Protein AF-A0A0G3ICX9-F1 (afdb_monomer_lite)

Secondary structure (DSSP, 8-state):
--GGGSHHHHHHHHHHHHHHHS-HHHHHHHHHHHHHHHHHHS-HHHHHHHHHHHHHHTPPP-HHHHHHHHS---------------THHHHHHHHHH--

Sequence (99 aa):
MGQFYIGANTYRRTWERLEAQLTQRQACKTMVGLLELAGHHGVEALLAERLDALLAAGELPDLKQLCNEFAPRQALCPEVVVEMPPVALYDELLDKVAA

pLDDT: mean 75.46, std 11.87, range [42.69, 88.75]

Foldseek 3Di:
DPLVVQLVVLLVLLLVLCVVPHDPVRSVVLSVLLVVLCPPPVCSSVSSVVSVVCVVVVHHDDSVVSCVVSPPPPPVPPPPPDDDDDPVVVVVVVVVVVD

Structure (mmCIF, N/CA/C/O backbone):
data_A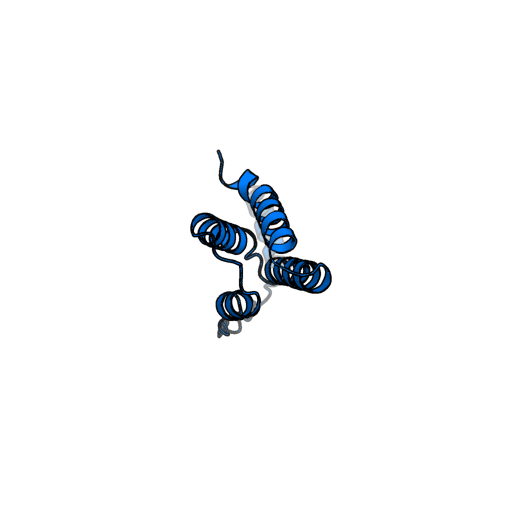F-A0A0G3ICX9-F1
#
_entry.id   AF-A0A0G3ICX9-F1
#
loop_
_atom_site.group_PDB
_atom_site.id
_atom_site.type_symbol
_atom_site.label_atom_id
_atom_site.label_alt_id
_atom_site.label_comp_id
_atom_site.label_asym_id
_atom_site.label_entity_id
_atom_site.label_seq_id
_atom_site.pdbx_PDB_ins_code
_atom_site.Cartn_x
_atom_site.Cartn_y
_atom_site.Cartn_z
_atom_site.occupancy
_atom_site.B_iso_or_equiv
_atom_site.auth_seq_id
_atom_site.auth_comp_id
_atom_site.auth_asym_id
_atom_site.auth_atom_id
_atom_site.pdbx_PDB_model_num
ATOM 1 N N . MET A 1 1 ? -6.354 16.506 -19.429 1.00 42.69 1 MET A N 1
ATOM 2 C CA . MET A 1 1 ? -5.607 17.296 -18.423 1.00 42.69 1 MET A CA 1
ATOM 3 C C . MET A 1 1 ? -6.285 17.080 -17.074 1.00 42.69 1 MET A C 1
ATOM 5 O O . MET A 1 1 ? -7.300 17.708 -16.835 1.00 42.69 1 MET A O 1
ATOM 9 N N . GLY A 1 2 ? -5.850 16.123 -16.247 1.00 52.09 2 GLY A N 1
ATOM 10 C CA . GLY A 1 2 ? -6.558 15.859 -14.978 1.00 52.09 2 GLY A CA 1
ATOM 11 C C . GLY A 1 2 ? -6.083 14.649 -14.176 1.00 52.09 2 GLY A C 1
ATOM 12 O O . GLY A 1 2 ? -6.247 14.639 -12.968 1.00 52.09 2 GLY A O 1
ATOM 13 N N . GLN A 1 3 ? -5.429 13.674 -14.810 1.00 46.56 3 GLN A N 1
ATOM 14 C CA . GLN A 1 3 ? -5.009 12.431 -14.142 1.00 46.56 3 GLN A CA 1
ATOM 15 C C . GLN A 1 3 ? -3.748 12.611 -13.265 1.00 46.56 3 GLN A C 1
ATOM 17 O O . GLN A 1 3 ? -3.589 11.939 -12.257 1.00 46.56 3 GLN A O 1
ATOM 22 N N . PHE A 1 4 ? -2.877 13.578 -13.583 1.00 48.62 4 PHE A N 1
ATOM 23 C CA . PHE A 1 4 ? -1.599 13.781 -12.879 1.00 48.62 4 PHE A CA 1
ATOM 24 C C . PHE A 1 4 ? -1.690 14.574 -11.560 1.00 48.62 4 PHE A C 1
ATOM 26 O O . PHE A 1 4 ? -0.715 14.613 -10.820 1.00 48.62 4 PHE A O 1
ATOM 33 N N . TYR A 1 5 ? -2.829 15.205 -11.241 1.00 50.84 5 TYR A N 1
ATOM 34 C CA . TYR A 1 5 ? -2.988 16.000 -10.005 1.00 50.84 5 TYR A CA 1
ATOM 35 C C . TYR A 1 5 ? -3.783 15.271 -8.906 1.00 50.84 5 TYR A C 1
ATOM 37 O O . TYR A 1 5 ? -4.007 15.814 -7.825 1.00 50.84 5 TYR A O 1
ATOM 45 N N . ILE A 1 6 ? -4.232 14.042 -9.180 1.00 56.72 6 ILE A N 1
ATOM 46 C CA . ILE A 1 6 ? -5.112 13.284 -8.283 1.00 56.72 6 ILE A CA 1
ATOM 47 C C . ILE A 1 6 ? -4.301 12.587 -7.181 1.00 56.72 6 ILE A C 1
ATOM 49 O O . ILE A 1 6 ? -4.680 12.681 -6.018 1.00 56.72 6 ILE A O 1
ATOM 53 N N . GLY A 1 7 ? -3.119 12.043 -7.501 1.00 56.72 7 GLY A N 1
ATOM 54 C CA . GLY A 1 7 ? -2.313 11.240 -6.569 1.00 56.72 7 GLY A CA 1
ATOM 55 C C . GLY A 1 7 ? -2.065 11.895 -5.203 1.00 56.72 7 GLY A C 1
ATOM 56 O O . GLY A 1 7 ? -2.405 11.321 -4.172 1.00 56.72 7 GLY A O 1
ATOM 57 N N . ALA A 1 8 ? -1.564 13.136 -5.165 1.00 63.44 8 ALA A N 1
ATOM 58 C CA . ALA A 1 8 ? -1.279 13.827 -3.900 1.00 63.44 8 ALA A CA 1
ATOM 59 C C . ALA A 1 8 ? -2.541 14.131 -3.062 1.00 63.44 8 ALA A C 1
ATOM 61 O O . ALA A 1 8 ? -2.483 14.168 -1.831 1.00 63.44 8 ALA A O 1
ATOM 62 N N . ASN A 1 9 ? -3.695 14.342 -3.705 1.00 74.38 9 ASN A N 1
ATOM 63 C CA . ASN A 1 9 ? -4.954 14.609 -3.006 1.00 74.38 9 ASN A CA 1
ATOM 64 C C . ASN A 1 9 ? -5.534 13.324 -2.400 1.00 74.38 9 ASN A C 1
ATOM 66 O O . ASN A 1 9 ? -6.059 13.354 -1.286 1.00 74.38 9 ASN A O 1
ATOM 70 N N . THR A 1 10 ? -5.384 12.201 -3.098 1.00 80.75 10 THR A N 1
ATOM 71 C CA . THR A 1 10 ? -5.866 10.890 -2.659 1.00 80.75 10 THR A CA 1
ATOM 72 C C . THR A 1 10 ? -5.173 10.441 -1.378 1.00 80.75 10 THR A C 1
ATOM 74 O O . THR A 1 10 ? -5.848 10.144 -0.397 1.00 80.75 10 THR A O 1
ATOM 77 N N . TYR A 1 11 ? -3.838 10.506 -1.311 1.00 82.19 11 TYR A N 1
ATOM 78 C CA . TYR A 1 11 ? -3.092 10.159 -0.092 1.00 82.19 11 TYR A CA 1
ATOM 79 C C . TYR A 1 11 ? -3.479 11.030 1.111 1.00 82.19 11 TYR A C 1
ATOM 81 O O . TYR A 1 11 ? -3.635 10.518 2.222 1.00 82.19 11 TYR A O 1
ATOM 89 N N . ARG A 1 12 ? -3.707 12.331 0.895 1.00 83.75 12 ARG A N 1
ATOM 90 C CA . ARG A 1 12 ? -4.179 13.241 1.949 1.00 83.75 12 ARG A CA 1
ATOM 91 C C . ARG A 1 12 ? -5.571 12.852 2.461 1.00 83.75 12 ARG A C 1
ATOM 93 O O . ARG A 1 12 ? -5.775 12.791 3.668 1.00 83.75 12 ARG A O 1
ATOM 100 N N . ARG A 1 13 ? -6.518 12.551 1.565 1.00 84.75 13 ARG A N 1
ATOM 101 C CA . ARG A 1 13 ? -7.872 12.102 1.944 1.00 84.75 13 ARG A CA 1
ATOM 102 C C . ARG A 1 13 ? -7.848 10.756 2.666 1.00 84.75 13 ARG A C 1
ATOM 104 O O . ARG A 1 13 ? -8.601 10.554 3.617 1.00 84.75 13 ARG A O 1
ATOM 111 N N . THR A 1 14 ? -6.969 9.854 2.238 1.00 86.31 14 THR A N 1
ATOM 112 C CA . THR A 1 14 ? -6.731 8.579 2.919 1.00 86.31 14 THR A CA 1
ATOM 113 C C . THR A 1 14 ? -6.253 8.806 4.348 1.00 86.31 14 THR A C 1
ATOM 115 O O . THR A 1 14 ? -6.809 8.212 5.269 1.00 86.31 14 THR A O 1
ATOM 118 N N . TRP A 1 15 ? -5.290 9.709 4.557 1.00 86.19 15 TRP A N 1
ATOM 119 C CA . TRP A 1 15 ? -4.822 10.071 5.895 1.00 86.19 15 TRP A CA 1
ATOM 120 C C . TRP A 1 15 ? -5.953 10.595 6.791 1.00 86.19 15 TRP A C 1
ATOM 122 O O . TRP A 1 15 ? -6.134 10.080 7.891 1.00 86.19 15 TRP A O 1
ATOM 132 N N . GLU A 1 16 ? -6.765 11.536 6.298 1.00 87.38 16 GLU A N 1
ATOM 133 C CA . GLU A 1 16 ? -7.904 12.097 7.049 1.00 87.38 16 GLU A CA 1
ATOM 134 C C . GLU A 1 16 ? -8.892 11.006 7.506 1.00 87.38 16 GLU A C 1
ATOM 136 O O . GLU A 1 16 ? -9.411 11.043 8.621 1.00 87.38 16 GLU A O 1
ATOM 141 N N . ARG A 1 17 ? -9.130 9.986 6.670 1.00 85.50 17 ARG A N 1
ATOM 142 C CA . ARG A 1 17 ? -9.993 8.845 7.021 1.00 85.50 17 ARG A CA 1
ATOM 143 C C . ARG A 1 17 ? -9.350 7.893 8.024 1.00 85.50 17 ARG A C 1
ATOM 145 O O . ARG A 1 17 ? -10.057 7.373 8.887 1.00 85.50 17 ARG A O 1
ATOM 152 N N . LEU A 1 18 ? -8.045 7.655 7.909 1.00 86.50 18 LEU A N 1
ATOM 153 C CA . LEU A 1 18 ? -7.303 6.811 8.844 1.00 86.50 18 LEU A CA 1
ATOM 154 C C . LEU A 1 18 ? -7.238 7.459 10.230 1.00 86.50 18 LEU A C 1
ATOM 156 O O . LEU A 1 18 ? -7.484 6.776 11.218 1.00 86.50 18 LEU A O 1
ATOM 160 N N . GLU A 1 19 ? -6.974 8.762 10.305 1.00 88.50 19 GLU A N 1
ATOM 161 C CA . GLU A 1 19 ? -6.944 9.523 11.560 1.00 88.50 19 GLU A CA 1
ATOM 162 C C . GLU A 1 19 ? -8.316 9.548 12.252 1.00 88.50 19 GLU A C 1
ATOM 164 O O . GLU A 1 19 ? -8.398 9.420 13.471 1.00 88.50 19 GLU A O 1
ATOM 169 N N . ALA A 1 20 ? -9.406 9.637 11.480 1.00 86.69 20 ALA A N 1
ATOM 170 C CA . ALA A 1 20 ? -10.763 9.637 12.025 1.00 86.69 20 ALA A CA 1
ATOM 171 C C . ALA A 1 20 ? -11.223 8.273 12.578 1.00 86.69 20 ALA A C 1
ATOM 173 O O . ALA A 1 20 ? -12.103 8.236 13.439 1.00 86.69 20 ALA A O 1
ATOM 174 N N . GLN A 1 21 ? -10.687 7.156 12.071 1.00 84.25 21 GLN A N 1
ATOM 175 C CA . GLN A 1 21 ? -11.183 5.807 12.394 1.00 84.25 21 GLN A CA 1
ATOM 176 C C . GLN A 1 21 ? -10.200 4.935 13.183 1.00 84.25 21 GLN A C 1
ATOM 178 O O . GLN A 1 21 ? -10.617 3.951 13.796 1.00 84.25 21 GLN A O 1
ATOM 183 N N . LEU A 1 22 ? -8.908 5.259 13.176 1.00 85.75 22 LEU A N 1
ATOM 184 C CA . LEU A 1 22 ? -7.863 4.463 13.812 1.00 85.75 22 LEU A CA 1
ATOM 185 C C . LEU A 1 22 ? -7.130 5.255 14.892 1.00 85.75 22 LEU A C 1
ATOM 187 O O . LEU A 1 22 ? -7.109 6.479 14.922 1.00 85.75 22 LEU A O 1
ATOM 191 N N . THR A 1 23 ? -6.449 4.528 15.775 1.00 88.75 23 THR A N 1
ATOM 192 C CA . THR A 1 23 ? -5.499 5.154 16.703 1.00 88.75 23 THR A CA 1
ATOM 193 C C . THR A 1 23 ? -4.292 5.710 15.943 1.00 88.75 23 THR A C 1
ATOM 195 O O . THR A 1 23 ? -3.869 5.126 14.944 1.00 88.75 23 THR A O 1
ATOM 198 N N . GLN A 1 24 ? -3.656 6.765 16.464 1.00 86.62 24 GLN A N 1
ATOM 199 C CA . GLN A 1 24 ? -2.489 7.409 15.834 1.00 86.62 24 GLN A CA 1
ATOM 200 C C . GLN A 1 24 ? -1.407 6.412 15.392 1.00 86.62 24 GLN A C 1
ATOM 202 O O . GLN A 1 24 ? -0.856 6.501 14.298 1.00 86.62 24 GLN A O 1
ATOM 207 N N . ARG A 1 25 ? -1.121 5.406 16.229 1.00 87.19 25 ARG A N 1
ATOM 208 C CA . ARG A 1 25 ? -0.124 4.370 15.929 1.00 87.19 25 ARG A CA 1
ATOM 209 C C . ARG A 1 25 ? -0.518 3.511 14.725 1.00 87.19 25 ARG A C 1
ATOM 211 O O . ARG A 1 25 ? 0.348 3.141 13.936 1.00 87.19 25 ARG A O 1
ATOM 218 N N . GLN A 1 26 ? -1.796 3.161 14.610 1.00 84.31 26 GLN A N 1
ATOM 219 C CA . GLN A 1 26 ? -2.313 2.370 13.495 1.00 84.31 26 GLN A CA 1
ATOM 220 C C . GLN A 1 26 ? -2.378 3.210 12.218 1.00 84.31 26 GLN A C 1
ATOM 222 O O . GLN A 1 26 ? -1.884 2.748 11.195 1.00 84.31 26 GLN A O 1
ATOM 227 N N . ALA A 1 27 ? -2.874 4.449 12.293 1.00 86.38 27 ALA A N 1
ATOM 228 C CA . ALA A 1 27 ? -2.925 5.368 11.157 1.00 86.38 27 ALA A CA 1
ATOM 229 C C . ALA A 1 27 ? -1.531 5.607 10.553 1.00 86.38 27 ALA A C 1
ATOM 231 O O . ALA A 1 27 ? -1.340 5.397 9.355 1.00 86.38 27 ALA A O 1
ATOM 232 N N . CYS A 1 28 ? -0.527 5.930 11.382 1.00 87.81 28 CYS A N 1
ATOM 233 C CA . CYS A 1 28 ? 0.856 6.094 10.921 1.00 87.81 28 CYS A CA 1
ATOM 234 C C . CYS A 1 28 ? 1.405 4.820 10.271 1.00 87.81 28 CYS A C 1
ATOM 236 O O . CYS A 1 28 ? 2.026 4.889 9.214 1.00 87.81 28 CYS A O 1
ATOM 238 N N . LYS A 1 29 ? 1.174 3.649 10.881 1.00 87.19 29 LYS A N 1
ATOM 239 C CA . LYS A 1 29 ? 1.668 2.376 10.340 1.00 87.19 29 LYS A CA 1
ATOM 240 C C . LYS A 1 29 ? 1.046 2.062 8.978 1.00 87.19 29 LYS A C 1
ATOM 242 O O . LYS A 1 29 ? 1.763 1.640 8.076 1.00 87.19 29 LYS A O 1
ATOM 247 N N . THR A 1 30 ? -0.258 2.284 8.830 1.00 86.38 30 THR A N 1
ATOM 248 C CA . THR A 1 30 ? -0.959 2.093 7.557 1.00 86.38 30 THR A CA 1
ATOM 249 C C . THR A 1 30 ? -0.448 3.073 6.506 1.00 86.38 30 THR A C 1
ATOM 251 O O . THR A 1 30 ? -0.117 2.657 5.403 1.00 86.38 30 THR A O 1
ATOM 254 N N . MET A 1 31 ? -0.297 4.354 6.854 1.00 88.44 31 MET A N 1
ATOM 255 C CA . MET A 1 31 ? 0.182 5.374 5.918 1.00 88.44 31 MET A CA 1
ATOM 256 C C . MET A 1 31 ? 1.606 5.097 5.422 1.00 88.44 31 MET A C 1
ATOM 258 O O . MET A 1 31 ? 1.867 5.172 4.225 1.00 88.44 31 MET A O 1
ATOM 262 N N . VAL A 1 32 ? 2.524 4.732 6.322 1.00 88.12 32 VAL A N 1
ATOM 263 C CA . VAL A 1 32 ? 3.913 4.420 5.951 1.00 88.12 32 VAL A CA 1
ATOM 264 C C . VAL A 1 32 ? 3.982 3.197 5.042 1.00 88.12 32 VAL A C 1
ATOM 266 O O . VAL A 1 32 ? 4.688 3.241 4.041 1.00 88.12 32 VAL A O 1
ATOM 269 N N . GLY A 1 33 ? 3.223 2.136 5.330 1.00 85.88 33 GLY A N 1
ATOM 270 C CA . GLY A 1 33 ? 3.235 0.961 4.460 1.00 85.88 33 GLY A CA 1
ATOM 271 C C . GLY A 1 33 ? 2.580 1.212 3.088 1.00 85.88 33 GLY A C 1
ATOM 272 O O . GLY A 1 33 ? 2.983 0.594 2.109 1.00 85.88 33 GLY A O 1
ATOM 273 N N . LEU A 1 34 ? 1.622 2.145 2.976 1.00 85.06 34 LEU A N 1
ATOM 274 C CA . LEU A 1 34 ? 1.102 2.588 1.671 1.00 85.06 34 LEU A CA 1
ATOM 275 C C . LEU A 1 34 ? 2.187 3.300 0.848 1.00 85.06 34 LEU A C 1
ATOM 277 O O . LEU A 1 34 ? 2.312 3.048 -0.348 1.00 85.06 34 LEU A O 1
ATOM 281 N N . LEU A 1 35 ? 2.987 4.161 1.487 1.00 85.31 35 LEU A N 1
ATOM 282 C CA . LEU A 1 35 ? 4.106 4.854 0.837 1.00 85.31 35 LEU A CA 1
ATOM 283 C C . LEU A 1 35 ? 5.229 3.887 0.438 1.00 85.31 35 LEU A C 1
ATOM 285 O O . LEU A 1 35 ? 5.790 4.008 -0.648 1.00 85.31 35 LEU A O 1
ATOM 289 N N . GLU A 1 36 ? 5.530 2.904 1.287 1.00 84.19 36 GLU A N 1
ATOM 290 C CA . GLU A 1 36 ? 6.472 1.824 0.976 1.00 84.19 36 GLU A CA 1
ATOM 291 C C . GLU A 1 36 ? 6.004 1.029 -0.254 1.00 84.19 36 GLU A C 1
ATOM 293 O O . GLU A 1 36 ? 6.769 0.838 -1.198 1.00 84.19 36 GLU A O 1
ATOM 298 N N . LEU A 1 37 ? 4.720 0.655 -0.307 1.00 81.94 37 LEU A N 1
ATOM 299 C CA . LEU A 1 37 ? 4.142 -0.070 -1.441 1.00 81.94 37 LEU A CA 1
ATOM 300 C C . LEU A 1 37 ? 4.216 0.728 -2.753 1.00 81.94 37 LEU A C 1
ATOM 302 O O . LEU A 1 37 ? 4.539 0.163 -3.800 1.00 81.94 37 LEU A O 1
ATOM 306 N N . ALA A 1 38 ? 3.969 2.041 -2.700 1.00 81.31 38 ALA A N 1
ATOM 307 C CA . ALA A 1 38 ? 4.096 2.925 -3.858 1.00 81.31 38 ALA A CA 1
ATOM 308 C C . ALA A 1 38 ? 5.535 2.956 -4.414 1.00 81.31 38 ALA A C 1
ATOM 310 O O . ALA A 1 38 ? 5.730 2.974 -5.632 1.00 81.31 38 ALA A O 1
ATOM 311 N N . GLY A 1 39 ? 6.536 2.920 -3.525 1.00 72.81 39 GLY A N 1
ATOM 312 C CA . GLY A 1 39 ? 7.954 3.028 -3.875 1.00 72.81 39 GLY A CA 1
ATOM 313 C C . GLY A 1 39 ? 8.586 1.768 -4.477 1.00 72.81 39 GLY A C 1
ATOM 314 O O . GLY A 1 39 ? 9.590 1.875 -5.175 1.00 72.81 39 GLY A O 1
ATOM 315 N N . HIS A 1 40 ? 8.020 0.580 -4.251 1.00 69.81 40 HIS A N 1
ATOM 316 C CA . HIS A 1 40 ? 8.665 -0.682 -4.643 1.00 69.81 40 HIS A CA 1
ATOM 317 C C . HIS A 1 40 ? 8.535 -1.050 -6.133 1.00 69.81 40 HIS A C 1
ATOM 319 O O . HIS A 1 40 ? 9.413 -1.727 -6.665 1.00 69.81 40 HIS A O 1
ATOM 325 N N . HIS A 1 41 ? 7.471 -0.628 -6.826 1.00 62.44 41 HIS A N 1
ATOM 326 C CA . HIS A 1 41 ? 7.180 -1.120 -8.187 1.00 62.44 41 HIS A CA 1
ATOM 327 C C . HIS A 1 41 ? 6.708 -0.049 -9.182 1.00 62.44 41 HIS A C 1
ATOM 329 O O . HIS A 1 41 ? 6.209 -0.394 -10.251 1.00 62.44 41 HIS A O 1
ATOM 335 N N . GLY A 1 42 ? 6.819 1.244 -8.852 1.00 66.31 42 GLY A N 1
ATOM 336 C CA . GLY A 1 42 ? 6.286 2.312 -9.713 1.00 66.31 42 GLY A CA 1
ATOM 337 C C . GLY A 1 42 ? 4.765 2.223 -9.910 1.00 66.31 42 GLY A C 1
ATOM 338 O O . GLY A 1 42 ? 4.220 2.781 -10.857 1.00 66.31 42 GLY A O 1
ATOM 339 N N . VAL A 1 43 ? 4.072 1.516 -9.011 1.00 72.81 43 VAL A N 1
ATOM 340 C CA . VAL A 1 43 ? 2.616 1.299 -9.020 1.00 72.81 43 VAL A CA 1
ATOM 341 C C . VAL A 1 43 ? 1.850 2.449 -8.364 1.00 72.81 43 VAL A C 1
ATOM 343 O O . VAL A 1 43 ? 0.668 2.313 -8.080 1.00 72.81 43 VAL A O 1
ATOM 346 N N . GLU A 1 44 ? 2.498 3.590 -8.129 1.00 78.38 44 GLU A N 1
ATOM 347 C CA . GLU A 1 44 ? 1.938 4.741 -7.413 1.00 78.38 44 GLU A CA 1
ATOM 348 C C . GLU A 1 44 ? 0.609 5.223 -8.008 1.00 78.38 44 GLU A C 1
ATOM 350 O O . GLU A 1 44 ? -0.344 5.458 -7.267 1.00 78.38 44 GLU A O 1
ATOM 355 N N . ALA A 1 45 ? 0.525 5.321 -9.338 1.00 77.50 45 ALA A N 1
ATOM 356 C CA . ALA A 1 45 ? -0.693 5.748 -10.022 1.00 77.50 45 ALA A CA 1
ATOM 357 C C . ALA A 1 45 ? -1.833 4.731 -9.849 1.00 77.50 45 ALA A C 1
ATOM 359 O O . ALA A 1 45 ? -2.948 5.104 -9.497 1.00 77.50 45 ALA A O 1
ATOM 360 N N . LEU A 1 46 ? -1.535 3.439 -10.016 1.00 79.81 46 LEU A N 1
ATOM 361 C CA . LEU A 1 46 ? -2.517 2.365 -9.850 1.00 79.81 46 LEU A CA 1
ATOM 362 C C . LEU A 1 46 ? -2.979 2.248 -8.387 1.00 79.81 46 LEU A C 1
ATOM 364 O O . LEU A 1 46 ? -4.158 2.028 -8.117 1.00 79.81 46 LEU A O 1
ATOM 368 N N . LEU A 1 47 ? -2.061 2.432 -7.436 1.00 83.56 47 LEU A N 1
ATOM 369 C CA . LEU A 1 47 ? -2.367 2.459 -6.010 1.00 83.56 47 LEU A CA 1
ATOM 370 C C . LEU A 1 47 ? -3.249 3.660 -5.653 1.00 83.56 47 LEU A C 1
ATOM 372 O O . LEU A 1 47 ? -4.216 3.492 -4.913 1.00 83.56 47 LEU A O 1
ATOM 376 N N . ALA A 1 48 ? -2.971 4.844 -6.206 1.00 83.06 48 ALA A N 1
ATOM 377 C CA . ALA A 1 48 ? -3.815 6.021 -6.021 1.00 83.06 48 ALA A CA 1
ATOM 378 C C . ALA A 1 48 ? -5.236 5.788 -6.563 1.00 83.06 48 ALA A C 1
ATOM 380 O O . ALA A 1 48 ? -6.201 6.026 -5.842 1.00 83.06 48 ALA A O 1
ATOM 381 N N . GLU A 1 49 ? -5.387 5.228 -7.767 1.00 83.19 49 GLU A N 1
ATOM 382 C CA . GLU A 1 49 ? -6.709 4.894 -8.322 1.00 83.19 49 GLU A CA 1
ATOM 383 C C . GLU A 1 49 ? -7.479 3.897 -7.441 1.00 83.19 49 GLU A C 1
ATOM 385 O O . GLU A 1 49 ? -8.676 4.069 -7.185 1.00 83.19 49 GLU A O 1
ATOM 390 N N . ARG A 1 50 ? -6.797 2.866 -6.924 1.00 84.75 50 ARG A N 1
ATOM 391 C CA . ARG A 1 50 ? -7.405 1.901 -5.997 1.00 84.75 50 ARG A CA 1
ATOM 392 C C . ARG A 1 50 ? -7.838 2.552 -4.687 1.00 84.75 50 ARG A C 1
ATOM 394 O O . ARG A 1 50 ? -8.937 2.274 -4.209 1.00 84.75 50 ARG A O 1
ATOM 401 N N . LEU A 1 51 ? -7.001 3.420 -4.122 1.00 85.44 51 LEU A N 1
ATOM 402 C CA . LEU A 1 51 ? -7.330 4.171 -2.913 1.00 85.44 51 LEU A CA 1
ATOM 403 C C . LEU A 1 51 ? -8.534 5.092 -3.137 1.00 85.44 51 LEU A C 1
ATOM 405 O O . LEU A 1 51 ? -9.423 5.124 -2.290 1.00 85.44 51 LEU A O 1
ATOM 409 N N . ASP A 1 52 ? -8.624 5.776 -4.277 1.00 84.44 52 ASP A N 1
ATOM 410 C CA . ASP A 1 52 ? -9.786 6.608 -4.604 1.00 84.44 52 ASP A CA 1
ATOM 411 C C . ASP A 1 52 ? -11.077 5.793 -4.714 1.00 84.44 52 ASP A C 1
ATOM 413 O O . ASP A 1 52 ? -12.115 6.221 -4.206 1.00 84.44 52 ASP A O 1
ATOM 417 N N . ALA A 1 53 ? -11.022 4.603 -5.317 1.00 84.56 53 ALA A N 1
ATOM 418 C CA . ALA A 1 53 ? -12.176 3.710 -5.389 1.00 84.56 53 ALA A CA 1
ATOM 419 C C . ALA A 1 53 ? -12.644 3.258 -3.993 1.00 84.56 53 ALA A C 1
ATOM 421 O O . ALA A 1 53 ? -13.843 3.277 -3.709 1.00 84.56 53 ALA A O 1
ATOM 422 N N . LEU A 1 54 ? -11.708 2.913 -3.102 1.00 85.31 54 LEU A N 1
ATOM 423 C CA . LEU A 1 54 ? -12.011 2.545 -1.713 1.00 85.31 54 LEU A CA 1
ATOM 424 C C . LEU A 1 54 ? -12.600 3.726 -0.932 1.00 85.31 54 LEU A C 1
ATOM 426 O O . LEU A 1 54 ? -13.610 3.582 -0.243 1.00 85.31 54 LEU A O 1
ATOM 430 N N . LEU A 1 55 ? -12.024 4.919 -1.098 1.00 82.44 55 LEU A N 1
ATOM 431 C CA . LEU A 1 55 ? -12.536 6.144 -0.487 1.00 82.44 55 LEU A CA 1
ATOM 432 C C . LEU A 1 55 ? -13.938 6.502 -0.993 1.00 82.44 55 LEU A C 1
ATOM 434 O O . LEU A 1 55 ? -14.769 6.948 -0.198 1.00 82.44 55 LEU A O 1
ATOM 438 N N . ALA A 1 56 ? -14.217 6.293 -2.283 1.00 82.81 56 ALA A N 1
ATOM 439 C CA . ALA A 1 56 ? -15.542 6.485 -2.868 1.00 82.81 56 ALA A CA 1
ATOM 440 C C . ALA A 1 56 ? -16.566 5.471 -2.329 1.00 82.81 56 ALA A C 1
ATOM 442 O O . ALA A 1 56 ? -17.721 5.834 -2.115 1.00 82.81 56 ALA A O 1
ATOM 443 N N . ALA A 1 57 ? -16.137 4.236 -2.051 1.00 83.06 57 ALA A N 1
ATOM 444 C CA . ALA A 1 57 ? -16.948 3.216 -1.383 1.00 83.06 57 ALA A CA 1
ATOM 445 C C . ALA A 1 57 ? -17.119 3.468 0.131 1.00 83.06 57 ALA A C 1
ATOM 447 O O . ALA A 1 57 ? -17.972 2.856 0.769 1.00 83.06 57 ALA A O 1
ATOM 448 N N . GLY A 1 58 ? -16.341 4.390 0.712 1.00 79.75 58 GLY A N 1
ATOM 449 C CA . GLY A 1 58 ? -16.338 4.667 2.150 1.00 79.75 58 GLY A CA 1
ATOM 450 C C . G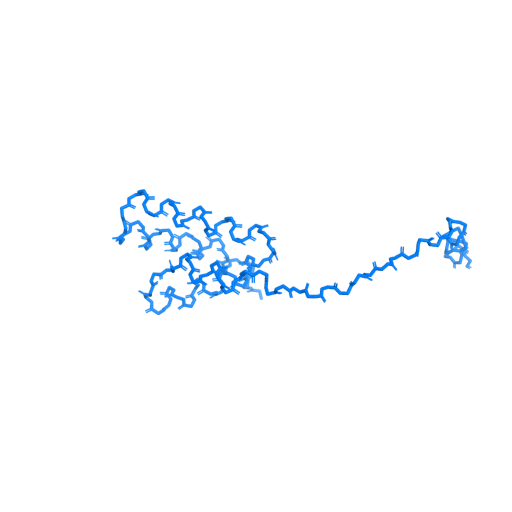LY A 1 58 ? -15.624 3.597 2.980 1.00 79.75 58 GLY A C 1
ATOM 451 O O . GLY A 1 58 ? -15.767 3.580 4.203 1.00 79.75 58 GLY A O 1
ATOM 452 N N . GLU A 1 59 ? -14.856 2.727 2.329 1.00 79.06 59 GLU A N 1
ATOM 453 C CA . GLU A 1 59 ? -14.109 1.646 2.958 1.00 79.06 59 GLU A CA 1
ATOM 454 C C . GLU A 1 59 ? -12.714 2.115 3.390 1.00 79.06 59 GLU A C 1
ATOM 456 O O . GLU A 1 59 ? -12.141 3.064 2.845 1.00 79.06 59 GLU A O 1
ATOM 461 N N . LEU A 1 60 ? -12.161 1.455 4.409 1.00 77.00 60 LEU A N 1
ATOM 462 C CA . LEU A 1 60 ? -10.796 1.709 4.856 1.00 77.00 60 LEU A CA 1
ATOM 463 C C . LEU A 1 60 ? -9.811 0.863 4.043 1.00 77.00 60 LEU A C 1
ATOM 465 O O . LEU A 1 60 ? -10.063 -0.323 3.832 1.00 77.00 60 LEU A O 1
ATOM 469 N N . PRO A 1 61 ? -8.663 1.426 3.637 1.00 77.12 61 PRO A N 1
ATOM 470 C CA . PRO A 1 61 ? -7.650 0.655 2.936 1.00 77.12 61 PRO A CA 1
ATOM 471 C C . PRO A 1 61 ? -7.002 -0.379 3.865 1.00 77.12 61 PRO A C 1
ATOM 473 O O . PRO A 1 61 ? -6.378 -0.025 4.869 1.00 77.12 61 PRO A O 1
ATOM 476 N N . ASP A 1 62 ? -7.123 -1.661 3.510 1.00 79.81 62 ASP A N 1
ATOM 477 C CA . ASP A 1 62 ? -6.408 -2.751 4.175 1.00 79.81 62 ASP A CA 1
ATOM 478 C C . ASP A 1 62 ? -5.017 -2.922 3.557 1.00 79.81 62 ASP A C 1
ATOM 480 O O . ASP A 1 62 ? -4.849 -3.381 2.424 1.00 79.81 62 ASP A O 1
ATOM 484 N N . LEU A 1 63 ? -4.001 -2.582 4.350 1.00 76.19 63 LEU A N 1
ATOM 485 C CA . LEU A 1 63 ? -2.604 -2.690 3.961 1.00 76.19 63 LEU A CA 1
ATOM 486 C C . LEU A 1 63 ? -2.206 -4.111 3.543 1.00 76.19 63 LEU A C 1
ATOM 488 O O . LEU A 1 63 ? -1.455 -4.274 2.590 1.00 76.19 63 LEU A O 1
AT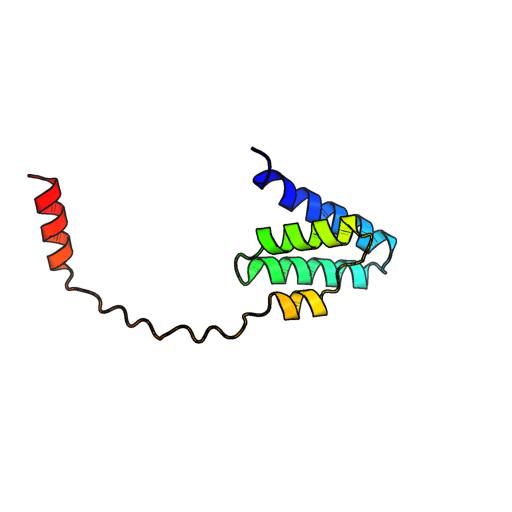OM 492 N N . LYS A 1 64 ? -2.695 -5.150 4.230 1.00 74.81 64 LYS A N 1
ATOM 493 C CA . LYS A 1 64 ? -2.341 -6.538 3.899 1.00 74.81 64 LYS A CA 1
ATOM 494 C C . LYS A 1 64 ? -2.936 -6.955 2.563 1.00 74.81 64 LYS A C 1
ATOM 496 O O . LYS A 1 64 ? -2.273 -7.649 1.795 1.00 74.81 64 LYS A O 1
ATOM 501 N N . GLN A 1 65 ? -4.172 -6.540 2.294 1.00 79.56 65 GLN A N 1
ATOM 502 C CA . GLN A 1 65 ? -4.836 -6.831 1.030 1.00 79.56 65 GLN A CA 1
ATOM 503 C C . GLN A 1 65 ? -4.141 -6.110 -0.127 1.00 79.56 65 GLN A C 1
ATOM 505 O O . GLN A 1 65 ? -3.829 -6.749 -1.128 1.00 79.56 65 GLN A O 1
ATOM 510 N N . LEU A 1 66 ? -3.819 -4.824 0.049 1.00 81.12 66 LEU A N 1
ATOM 511 C CA . LEU A 1 66 ? -3.074 -4.046 -0.941 1.00 81.12 66 LEU A CA 1
ATOM 512 C C . LEU A 1 66 ? -1.673 -4.633 -1.160 1.00 81.12 66 LEU A C 1
ATOM 514 O O . LEU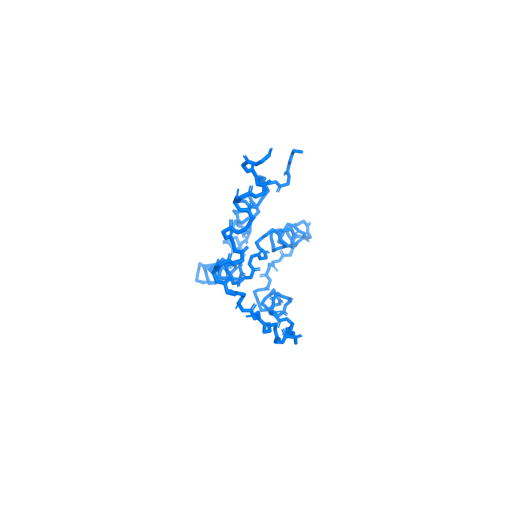 A 1 66 ? -1.287 -4.877 -2.296 1.00 81.12 66 LEU A O 1
ATOM 518 N N . CYS A 1 67 ? -0.939 -4.978 -0.100 1.00 74.19 67 CYS A N 1
ATOM 519 C CA . CYS A 1 67 ? 0.353 -5.649 -0.241 1.00 74.19 67 CYS A CA 1
ATOM 520 C C . CYS A 1 67 ? 0.250 -6.971 -1.010 1.00 74.19 67 CYS A C 1
ATOM 522 O O . CYS A 1 67 ? 1.132 -7.248 -1.807 1.00 74.19 67 CYS A O 1
ATOM 524 N N . ASN A 1 68 ? -0.800 -7.776 -0.815 1.00 76.88 68 ASN A N 1
ATOM 525 C CA . ASN A 1 68 ? -0.994 -9.014 -1.580 1.00 76.88 68 ASN A CA 1
ATOM 526 C C . ASN A 1 68 ? -1.395 -8.765 -3.042 1.00 76.88 68 ASN A C 1
ATOM 528 O O . ASN A 1 68 ? -1.005 -9.535 -3.915 1.00 76.88 68 ASN A O 1
ATOM 532 N N . GLU A 1 69 ? -2.190 -7.730 -3.311 1.00 78.69 69 GLU A N 1
ATOM 533 C CA . GLU A 1 69 ? -2.638 -7.388 -4.663 1.00 78.69 69 GLU A CA 1
ATOM 534 C C . GLU A 1 69 ? -1.498 -6.818 -5.514 1.00 78.69 69 GLU A C 1
ATOM 536 O O . GLU A 1 69 ? -1.334 -7.193 -6.674 1.00 78.69 69 GLU A O 1
ATOM 541 N N . PHE A 1 70 ? -0.700 -5.937 -4.912 1.00 74.06 70 PHE A N 1
ATOM 542 C CA . PHE A 1 70 ? 0.440 -5.274 -5.538 1.00 74.06 70 PHE A CA 1
ATOM 543 C C . PHE A 1 70 ? 1.759 -6.025 -5.334 1.00 74.06 70 PHE A C 1
ATOM 545 O O . PHE A 1 70 ? 2.780 -5.609 -5.886 1.00 74.06 70 PHE A O 1
ATOM 552 N N . ALA A 1 71 ? 1.762 -7.123 -4.566 1.00 67.56 71 ALA A N 1
ATOM 553 C CA . ALA A 1 71 ? 2.907 -8.017 -4.499 1.00 67.56 71 ALA A CA 1
ATOM 554 C C . ALA A 1 71 ? 3.271 -8.419 -5.928 1.00 67.56 71 ALA A C 1
ATOM 556 O O . ALA A 1 71 ? 2.374 -8.739 -6.717 1.00 67.56 71 ALA A O 1
ATOM 557 N N . PRO A 1 72 ? 4.567 -8.430 -6.277 1.00 60.69 72 PRO A N 1
ATOM 558 C CA . PRO A 1 72 ? 4.983 -8.868 -7.588 1.00 60.69 72 PRO A CA 1
ATOM 559 C C . PRO A 1 72 ? 4.498 -10.307 -7.736 1.00 60.69 72 PRO A C 1
ATOM 561 O O . PRO A 1 72 ? 5.024 -11.228 -7.106 1.00 60.69 72 PRO A O 1
ATOM 564 N N . ARG A 1 73 ? 3.449 -10.508 -8.545 1.00 55.81 73 ARG A N 1
ATOM 565 C CA . ARG A 1 73 ? 3.095 -11.829 -9.055 1.00 55.81 73 ARG A CA 1
ATOM 566 C C . ARG A 1 73 ? 4.358 -12.269 -9.751 1.00 55.81 73 ARG A C 1
ATOM 568 O O . ARG A 1 73 ? 4.630 -11.696 -10.797 1.00 55.81 73 ARG A O 1
ATOM 575 N N . GLN A 1 74 ? 5.118 -13.162 -9.105 1.00 52.91 74 GLN A N 1
ATOM 576 C CA . GLN A 1 74 ? 6.457 -13.599 -9.494 1.00 52.91 74 GLN A CA 1
ATOM 577 C C . GLN A 1 74 ? 6.513 -13.636 -11.008 1.00 52.91 74 GLN A C 1
ATOM 579 O O . GLN A 1 74 ? 6.006 -14.567 -11.640 1.00 52.91 74 GLN A O 1
ATOM 584 N N . ALA A 1 75 ? 6.999 -12.541 -11.587 1.00 51.66 75 ALA A N 1
ATOM 585 C CA . ALA A 1 75 ? 7.139 -12.478 -13.008 1.00 51.66 75 ALA A CA 1
ATOM 586 C C . ALA A 1 75 ? 8.278 -13.457 -13.207 1.00 51.66 75 ALA A C 1
ATOM 588 O O . ALA A 1 75 ? 9.389 -13.226 -12.726 1.00 51.66 75 ALA A O 1
ATOM 589 N N . LEU A 1 76 ? 7.971 -14.599 -13.818 1.00 53.06 76 LEU A N 1
ATOM 590 C CA . LEU A 1 76 ? 8.958 -15.409 -14.506 1.00 53.06 76 LEU A CA 1
ATOM 591 C C . LEU A 1 76 ? 9.504 -14.500 -15.611 1.00 53.06 76 LEU A C 1
ATOM 593 O O . LEU A 1 76 ? 9.123 -14.621 -16.771 1.00 53.06 76 LEU A O 1
ATOM 597 N N . CYS A 1 77 ? 10.273 -13.483 -15.222 1.00 52.22 77 CYS A N 1
ATOM 598 C CA . CYS A 1 77 ? 10.963 -12.604 -16.127 1.00 52.22 77 CYS A CA 1
ATOM 599 C C . CYS A 1 77 ? 11.923 -13.535 -16.850 1.00 52.22 77 CYS A C 1
ATOM 601 O O . CYS A 1 77 ? 12.770 -14.139 -16.181 1.00 52.22 77 CYS A O 1
ATOM 603 N N . PRO A 1 78 ? 11.759 -13.736 -18.167 1.00 63.31 78 PRO A N 1
ATOM 604 C CA . PRO A 1 78 ? 12.743 -14.497 -18.902 1.00 63.31 78 PRO A CA 1
ATOM 605 C C . PRO A 1 78 ? 14.084 -13.802 -18.685 1.00 63.31 78 PRO A C 1
ATOM 607 O O . PRO A 1 78 ? 14.162 -12.572 -18.690 1.00 63.31 78 PRO A O 1
ATOM 610 N N . GLU A 1 79 ? 15.118 -14.586 -18.420 1.00 63.34 79 GLU A N 1
ATOM 611 C CA . GLU A 1 79 ? 16.477 -14.083 -18.303 1.00 63.34 79 GLU A CA 1
ATOM 612 C C . GLU A 1 79 ? 16.866 -13.478 -19.658 1.00 63.34 79 GLU A C 1
ATOM 614 O O . GLU A 1 79 ? 17.190 -14.186 -20.611 1.00 63.34 79 GLU A O 1
ATOM 619 N N . VAL A 1 80 ? 16.726 -12.157 -19.788 1.00 71.56 80 VAL A N 1
ATOM 620 C CA . VAL A 1 80 ? 17.119 -11.432 -20.997 1.00 71.56 80 VAL A CA 1
ATOM 621 C C . VAL A 1 80 ? 18.621 -11.216 -20.910 1.00 71.56 80 VAL A C 1
ATOM 623 O O . VAL A 1 80 ? 19.095 -10.248 -20.315 1.00 71.56 80 VAL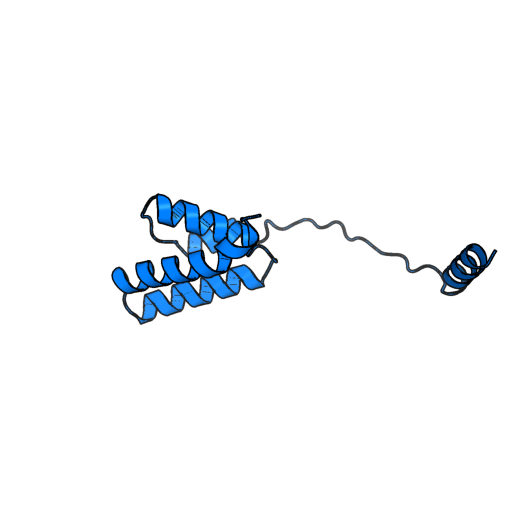 A O 1
ATOM 626 N N . VAL A 1 81 ? 19.377 -12.144 -21.493 1.00 74.25 81 VAL A N 1
ATOM 627 C CA . VAL A 1 81 ? 20.811 -11.963 -21.717 1.00 74.25 81 VAL A CA 1
ATOM 628 C C . VAL A 1 81 ? 20.971 -10.916 -22.815 1.00 74.25 81 VAL A C 1
ATOM 630 O O . VAL A 1 81 ? 20.750 -11.186 -23.994 1.00 74.25 81 VAL A O 1
ATOM 633 N N . VAL A 1 82 ? 21.311 -9.690 -22.419 1.00 74.88 82 VAL A N 1
ATOM 634 C CA . VAL A 1 82 ? 21.707 -8.643 -23.362 1.00 74.88 82 VAL A CA 1
ATOM 635 C C . VAL A 1 82 ? 23.161 -8.897 -23.733 1.00 74.88 82 VAL A C 1
ATOM 637 O O . VAL A 1 82 ? 24.071 -8.574 -22.971 1.00 74.88 82 VAL A O 1
ATOM 640 N N . GLU A 1 83 ? 23.387 -9.495 -24.900 1.00 80.06 83 GLU A N 1
ATOM 641 C CA . GLU A 1 83 ? 24.728 -9.546 -25.476 1.00 80.06 83 GLU A CA 1
ATOM 642 C C . GLU A 1 83 ? 25.143 -8.131 -25.873 1.00 80.06 83 GLU A C 1
ATOM 644 O O . GLU A 1 83 ? 24.523 -7.497 -26.727 1.00 80.06 83 GLU A O 1
ATOM 649 N N . MET A 1 84 ? 26.173 -7.611 -25.206 1.00 75.88 84 MET A N 1
ATOM 650 C CA . MET A 1 84 ? 26.663 -6.266 -25.463 1.00 75.88 84 MET A CA 1
ATOM 651 C C . MET A 1 84 ? 27.491 -6.281 -26.757 1.00 75.88 84 MET A C 1
ATOM 653 O O . MET A 1 84 ? 28.533 -6.943 -26.792 1.00 75.88 84 MET A O 1
ATOM 657 N N . PRO A 1 85 ? 27.056 -5.588 -27.826 1.00 79.44 85 PRO A N 1
ATOM 658 C CA . PRO A 1 85 ? 27.810 -5.559 -29.069 1.00 79.44 85 PRO A CA 1
ATOM 659 C C . PRO A 1 85 ? 29.148 -4.817 -28.882 1.00 79.44 85 PRO A C 1
ATOM 661 O O . P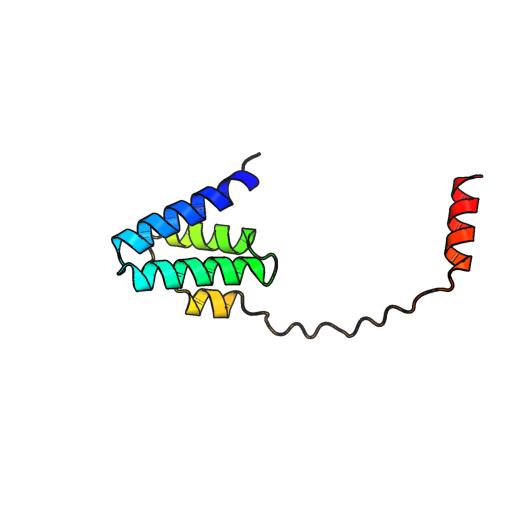RO A 1 85 ? 29.275 -3.982 -27.979 1.00 79.44 85 PRO A O 1
ATOM 664 N N . PRO A 1 86 ? 30.152 -5.087 -29.736 1.00 81.38 86 PRO A N 1
ATOM 665 C CA . PRO A 1 86 ? 31.432 -4.387 -29.704 1.00 81.38 86 PRO A CA 1
ATOM 666 C C . PRO A 1 86 ? 31.250 -2.873 -29.846 1.00 81.38 86 PRO A C 1
ATOM 668 O O . PRO A 1 86 ? 30.454 -2.416 -30.665 1.00 81.38 86 PRO A O 1
ATOM 671 N N . VAL A 1 87 ? 32.039 -2.094 -29.098 1.00 78.38 87 VAL A N 1
ATOM 672 C CA . VAL A 1 87 ? 31.956 -0.620 -29.081 1.00 78.38 87 VAL A CA 1
ATOM 673 C C . VAL A 1 87 ? 32.088 0.010 -30.475 1.00 78.38 87 VAL A C 1
ATOM 675 O O . VAL A 1 87 ? 31.396 0.979 -30.764 1.00 78.38 87 VAL A O 1
ATOM 678 N N . ALA A 1 88 ? 32.877 -0.602 -31.364 1.00 79.50 88 ALA A N 1
ATOM 679 C CA . ALA A 1 88 ? 33.088 -0.140 -32.738 1.00 79.50 88 ALA A CA 1
ATOM 680 C C . ALA A 1 88 ? 31.792 -0.051 -33.570 1.00 79.50 88 ALA A C 1
ATOM 682 O O . ALA A 1 88 ? 31.707 0.742 -34.500 1.00 79.50 88 ALA A O 1
ATOM 683 N N . LEU A 1 89 ? 30.756 -0.823 -33.219 1.00 81.44 89 LEU A N 1
ATOM 684 C CA . LEU A 1 89 ? 29.469 -0.794 -33.918 1.00 81.44 89 LEU A CA 1
ATOM 685 C C . LEU A 1 89 ? 28.693 0.512 -33.666 1.00 81.44 89 LEU A C 1
ATOM 687 O O . LEU A 1 89 ? 27.856 0.901 -34.476 1.00 81.44 89 LEU A O 1
ATOM 691 N N . TYR A 1 90 ? 28.973 1.204 -32.556 1.00 77.00 90 TYR A N 1
ATOM 692 C CA . TYR A 1 90 ? 28.398 2.520 -32.274 1.00 77.00 90 TYR A CA 1
ATOM 693 C C . TYR A 1 90 ? 29.072 3.632 -33.089 1.00 77.00 90 TYR A C 1
ATOM 695 O O . TYR A 1 90 ? 28.394 4.587 -33.469 1.00 77.00 90 TYR A O 1
ATOM 703 N N . ASP A 1 91 ? 30.361 3.487 -33.415 1.00 79.94 91 ASP A N 1
ATOM 704 C CA . ASP A 1 91 ? 31.096 4.453 -34.243 1.00 79.94 91 ASP A CA 1
ATOM 705 C C . ASP A 1 91 ? 30.515 4.507 -35.670 1.00 79.94 91 ASP A C 1
ATOM 707 O O . ASP A 1 91 ? 30.292 5.584 -36.220 1.00 79.94 91 ASP A O 1
ATOM 711 N N . GLU A 1 92 ? 30.118 3.358 -36.229 1.00 82.44 92 GLU A N 1
ATOM 712 C CA . GLU A 1 92 ? 29.451 3.288 -37.540 1.00 82.44 92 GLU A CA 1
ATOM 713 C C . GLU A 1 92 ? 28.080 3.994 -37.577 1.00 82.44 92 GLU A C 1
ATOM 715 O O . GLU A 1 92 ? 27.631 4.447 -38.634 1.00 82.44 92 GLU A O 1
ATOM 720 N N . LEU A 1 93 ? 27.380 4.085 -36.439 1.00 77.94 93 LEU A N 1
ATOM 721 C CA . LEU A 1 93 ? 26.102 4.800 -36.345 1.00 77.94 93 LEU A CA 1
ATOM 722 C C . LEU A 1 93 ? 26.299 6.319 -36.344 1.00 77.94 93 LEU A C 1
ATOM 724 O O . LEU A 1 93 ? 25.456 7.035 -36.883 1.00 77.94 93 LEU A O 1
ATOM 728 N N . LEU A 1 94 ? 27.405 6.803 -35.775 1.00 76.69 94 LEU A N 1
ATOM 729 C CA . LEU A 1 94 ? 27.776 8.219 -35.804 1.00 76.69 94 LEU A CA 1
ATOM 730 C C . LEU A 1 94 ? 28.153 8.660 -37.223 1.00 76.69 94 LEU A C 1
ATOM 732 O O . LEU A 1 94 ? 27.688 9.706 -37.679 1.00 76.69 94 LEU A O 1
ATOM 736 N N . ASP A 1 95 ? 28.887 7.821 -37.954 1.00 70.38 95 ASP A N 1
ATOM 737 C CA . ASP A 1 95 ? 29.276 8.104 -39.339 1.00 70.38 95 ASP A CA 1
ATOM 738 C C . ASP A 1 95 ? 28.076 8.145 -40.300 1.00 70.38 95 ASP A C 1
ATOM 740 O O . ASP A 1 95 ? 28.059 8.936 -41.241 1.00 70.38 95 ASP A O 1
ATOM 744 N N . LYS A 1 96 ? 27.020 7.359 -40.042 1.00 59.62 96 LYS A N 1
ATOM 745 C CA . LYS A 1 96 ? 25.776 7.395 -40.838 1.00 59.62 96 LYS A CA 1
ATOM 746 C C . LYS A 1 96 ? 24.900 8.622 -40.585 1.00 59.62 96 LYS A C 1
ATOM 748 O O . LYS A 1 96 ? 24.056 8.926 -41.420 1.00 59.62 96 LYS A O 1
ATOM 753 N N . VAL A 1 97 ? 25.059 9.299 -39.447 1.00 58.03 97 VAL A N 1
ATOM 754 C CA . VAL A 1 97 ? 24.342 10.550 -39.130 1.00 58.03 97 VAL A CA 1
ATOM 755 C C . VAL A 1 97 ? 25.086 11.771 -39.687 1.00 58.03 97 VAL A C 1
ATOM 757 O O . VAL A 1 97 ? 24.482 12.823 -39.884 1.00 58.03 97 VAL A O 1
ATOM 760 N N . ALA A 1 98 ? 26.385 11.630 -39.958 1.00 56.28 98 ALA A N 1
ATOM 761 C CA . ALA A 1 98 ? 27.242 12.683 -40.493 1.00 56.28 98 ALA A CA 1
ATOM 762 C C . ALA A 1 98 ? 27.342 12.708 -42.037 1.00 56.28 98 ALA A C 1
ATOM 764 O O . ALA A 1 98 ? 28.040 13.575 -42.569 1.00 56.28 98 ALA A O 1
ATOM 765 N N . ALA A 1 99 ? 26.666 11.791 -42.741 1.00 49.03 99 ALA A N 1
ATOM 766 C CA . ALA A 1 99 ? 26.606 11.698 -44.207 1.00 49.03 99 ALA A CA 1
ATOM 767 C C . ALA A 1 99 ? 25.264 12.201 -44.760 1.00 49.03 99 ALA A C 1
ATOM 769 O O . ALA A 1 99 ? 25.289 12.883 -45.811 1.00 49.03 99 ALA A O 1
#

Organism: NCBI:txid573737

Radius of gyration: 21.62 Å; chains: 1; bounding box: 50×33×61 Å